Protein AF-X1TLN4-F1 (afdb_monomer)

Structure (mmCIF, N/CA/C/O backbone):
data_AF-X1TLN4-F1
#
_entry.id   AF-X1TLN4-F1
#
loop_
_atom_site.group_PDB
_atom_site.id
_atom_site.type_symbol
_atom_site.label_atom_id
_atom_site.label_alt_id
_atom_site.label_comp_id
_atom_site.label_asym_id
_atom_site.label_entity_id
_atom_site.label_seq_id
_atom_site.pdbx_PDB_ins_code
_atom_site.Cartn_x
_atom_site.Cartn_y
_atom_site.Cartn_z
_atom_site.occupancy
_atom_site.B_iso_or_equiv
_atom_site.auth_seq_id
_atom_site.auth_comp_id
_atom_site.auth_asym_id
_atom_site.auth_atom_id
_atom_site.pdbx_PDB_model_num
ATOM 1 N N . LYS A 1 1 ? -2.630 21.433 -4.643 1.00 64.62 1 LYS A N 1
ATOM 2 C CA . LYS A 1 1 ? -3.065 20.510 -3.559 1.00 64.62 1 LYS A CA 1
ATOM 3 C C . LYS A 1 1 ? -2.798 19.044 -3.919 1.00 64.62 1 LYS A C 1
ATOM 5 O O . LYS A 1 1 ? -2.068 18.410 -3.179 1.00 64.62 1 LYS A O 1
ATOM 10 N N . ILE A 1 2 ? -3.273 18.540 -5.066 1.00 67.94 2 ILE A N 1
ATOM 11 C CA . ILE A 1 2 ? -3.031 17.149 -5.519 1.00 67.94 2 ILE A CA 1
ATOM 12 C C . ILE A 1 2 ? -1.541 16.841 -5.741 1.00 67.94 2 ILE A C 1
ATOM 14 O O . ILE A 1 2 ? -1.046 15.840 -5.244 1.00 67.94 2 ILE A O 1
ATOM 18 N N . PHE A 1 3 ? -0.807 17.737 -6.409 1.00 71.81 3 PHE A N 1
ATOM 19 C CA . PHE A 1 3 ? 0.624 17.541 -6.680 1.00 71.81 3 PHE A CA 1
ATOM 20 C C . PHE A 1 3 ? 1.458 17.293 -5.409 1.00 71.81 3 PHE A C 1
ATOM 22 O O . PHE A 1 3 ? 2.265 16.375 -5.367 1.00 71.81 3 PHE A O 1
ATOM 29 N N . ALA A 1 4 ? 1.200 18.047 -4.336 1.00 76.06 4 ALA A N 1
ATOM 30 C CA . ALA A 1 4 ? 1.891 17.868 -3.058 1.00 76.06 4 ALA A CA 1
ATOM 31 C C . ALA A 1 4 ? 1.607 16.498 -2.413 1.00 76.06 4 ALA A C 1
ATOM 33 O O . ALA A 1 4 ? 2.489 15.912 -1.800 1.00 76.06 4 ALA A O 1
ATOM 34 N N . ILE A 1 5 ? 0.393 15.963 -2.583 1.00 72.81 5 ILE A N 1
ATOM 35 C CA . ILE A 1 5 ? 0.026 14.632 -2.077 1.00 72.81 5 ILE A CA 1
ATOM 36 C C . ILE A 1 5 ? 0.825 13.546 -2.808 1.00 72.81 5 ILE A C 1
ATOM 38 O O . ILE A 1 5 ? 1.341 12.637 -2.165 1.00 72.81 5 ILE A O 1
ATOM 42 N N . ILE A 1 6 ? 0.970 13.672 -4.130 1.00 74.75 6 ILE A N 1
ATOM 43 C CA . ILE A 1 6 ? 1.762 12.744 -4.949 1.00 74.75 6 ILE A CA 1
ATOM 44 C C . ILE A 1 6 ? 3.241 12.789 -4.540 1.00 74.75 6 ILE A C 1
ATOM 46 O O . ILE A 1 6 ? 3.866 11.743 -4.387 1.00 74.75 6 ILE A O 1
ATOM 50 N N . MET A 1 7 ? 3.789 13.984 -4.304 1.00 79.25 7 MET A N 1
ATOM 51 C CA . MET A 1 7 ? 5.182 14.137 -3.868 1.00 79.25 7 MET A CA 1
ATOM 52 C C . MET A 1 7 ? 5.430 13.514 -2.489 1.00 79.25 7 MET A C 1
ATOM 54 O O . MET A 1 7 ? 6.363 12.730 -2.344 1.00 79.25 7 MET A O 1
ATOM 58 N N . HIS A 1 8 ? 4.560 13.766 -1.506 1.00 79.44 8 HIS A N 1
ATOM 59 C CA . HIS A 1 8 ? 4.678 13.140 -0.183 1.00 79.44 8 HIS A CA 1
ATOM 60 C C . HIS A 1 8 ? 4.556 11.609 -0.238 1.00 79.44 8 HIS A C 1
ATOM 62 O O . HIS A 1 8 ? 5.163 10.900 0.565 1.00 79.44 8 HIS A O 1
ATOM 68 N N . GLU A 1 9 ? 3.769 11.079 -1.175 1.00 82.81 9 GLU A N 1
ATOM 69 C CA . GLU A 1 9 ? 3.680 9.638 -1.403 1.00 82.81 9 GLU A CA 1
ATOM 70 C C . GLU A 1 9 ? 4.980 9.083 -1.999 1.00 82.81 9 GLU A C 1
ATOM 72 O O . GLU A 1 9 ? 5.478 8.051 -1.547 1.00 82.81 9 GLU A O 1
ATOM 77 N N . ARG A 1 10 ? 5.600 9.803 -2.942 1.00 79.31 10 ARG A N 1
ATOM 78 C CA . ARG A 1 10 ? 6.904 9.420 -3.496 1.00 79.31 10 ARG A CA 1
ATOM 79 C C . ARG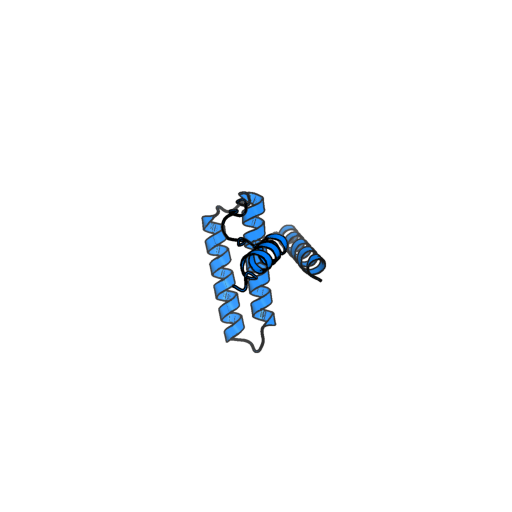 A 1 10 ? 7.999 9.411 -2.431 1.00 79.31 10 ARG A C 1
ATOM 81 O O . ARG A 1 10 ? 8.774 8.461 -2.359 1.00 79.31 10 ARG A O 1
ATOM 88 N N . GLU A 1 11 ? 8.036 10.428 -1.576 1.00 84.44 11 GLU A N 1
ATOM 89 C CA . GLU A 1 11 ? 8.957 10.500 -0.435 1.00 84.44 11 GLU A CA 1
ATOM 90 C C . GLU A 1 11 ? 8.749 9.330 0.534 1.00 84.44 11 GLU A C 1
ATOM 92 O O . GLU A 1 11 ? 9.711 8.723 1.007 1.00 84.44 11 GLU A O 1
ATOM 97 N N . TYR A 1 12 ? 7.491 8.958 0.795 1.00 79.94 12 TYR A N 1
ATOM 98 C CA . TYR A 1 12 ? 7.173 7.801 1.625 1.00 79.94 12 TYR A CA 1
ATOM 99 C C . TYR A 1 12 ? 7.717 6.496 1.029 1.00 79.94 12 TYR A C 1
ATOM 101 O O . TYR A 1 12 ? 8.286 5.685 1.766 1.00 79.94 12 TYR A O 1
ATOM 109 N N . GLN A 1 13 ? 7.571 6.300 -0.283 1.00 72.50 13 GLN A N 1
ATOM 110 C CA . GLN A 1 13 ? 8.096 5.130 -0.991 1.00 72.50 13 GLN A CA 1
ATOM 111 C C . GLN A 1 13 ? 9.622 5.046 -0.887 1.00 72.50 13 GLN A C 1
ATOM 113 O O . GLN A 1 13 ? 10.136 3.999 -0.487 1.00 72.50 13 GLN A O 1
ATOM 118 N N . ILE A 1 14 ? 10.324 6.156 -1.149 1.00 80.12 14 ILE A N 1
ATOM 119 C CA . ILE A 1 14 ? 11.788 6.256 -1.026 1.00 80.12 14 ILE A CA 1
ATOM 120 C C . ILE A 1 14 ? 12.227 5.879 0.394 1.00 80.12 14 ILE A C 1
ATOM 122 O O . ILE A 1 14 ? 13.040 4.973 0.572 1.00 80.12 14 ILE A O 1
ATOM 126 N N . ALA A 1 15 ? 11.601 6.464 1.418 1.00 79.69 15 ALA A N 1
ATOM 127 C CA . ALA A 1 15 ? 11.939 6.182 2.812 1.00 79.69 15 ALA A CA 1
ATOM 128 C C . ALA A 1 15 ? 11.713 4.708 3.213 1.00 79.69 15 ALA A C 1
ATOM 130 O O . ALA A 1 15 ? 12.425 4.167 4.061 1.00 79.69 15 ALA A O 1
ATOM 131 N N . GLN A 1 16 ? 10.712 4.027 2.639 1.00 73.69 16 GLN A N 1
ATOM 132 C CA . GLN A 1 16 ? 10.513 2.594 2.893 1.00 73.69 16 GLN A CA 1
ATOM 133 C C . GLN A 1 16 ? 11.546 1.710 2.166 1.00 73.69 16 GLN A C 1
ATOM 135 O O . GLN A 1 16 ? 11.902 0.656 2.704 1.00 73.69 16 GLN A O 1
ATOM 140 N N . GLN A 1 17 ? 12.010 2.112 0.977 1.00 69.88 17 GLN A N 1
ATOM 141 C CA . GLN A 1 17 ? 13.070 1.420 0.232 1.00 69.88 17 GLN A CA 1
ATOM 142 C C . GLN A 1 17 ? 14.420 1.551 0.949 1.00 69.88 17 GLN A C 1
ATOM 144 O O . GLN A 1 17 ? 15.066 0.541 1.220 1.00 69.88 17 GLN A O 1
ATOM 149 N N . GLU A 1 18 ? 14.796 2.769 1.349 1.00 76.69 18 GLU A N 1
ATOM 150 C CA . GLU A 1 18 ? 16.026 3.047 2.109 1.00 76.69 18 GLU A CA 1
ATOM 151 C C . GLU A 1 18 ? 16.047 2.327 3.463 1.00 76.69 18 GLU A C 1
ATOM 153 O O . GLU A 1 18 ? 17.078 1.815 3.893 1.00 76.69 18 GLU A O 1
ATOM 158 N N . GLY A 1 19 ? 14.888 2.218 4.121 1.00 72.12 19 GLY A N 1
ATOM 159 C CA . GLY A 1 19 ? 14.738 1.487 5.379 1.00 72.12 19 GLY A CA 1
ATOM 160 C C . GLY A 1 19 ? 14.782 -0.042 5.253 1.00 72.12 19 GLY A C 1
ATOM 161 O O . GLY A 1 19 ? 14.513 -0.724 6.243 1.00 72.12 19 GLY A O 1
ATOM 162 N N . GLY A 1 20 ? 15.030 -0.596 4.059 1.00 63.16 20 GLY A N 1
ATOM 163 C CA . GLY A 1 20 ? 15.139 -2.041 3.819 1.00 63.16 20 GLY A CA 1
ATOM 164 C C . GLY A 1 20 ? 13.841 -2.828 4.034 1.00 63.16 20 GLY A C 1
ATOM 165 O O . GLY A 1 20 ? 13.860 -4.057 4.082 1.00 63.16 20 GLY A O 1
ATOM 166 N N . ARG A 1 21 ? 12.696 -2.144 4.178 1.00 59.84 21 ARG A N 1
ATOM 167 C CA . ARG A 1 21 ? 11.379 -2.782 4.366 1.00 59.84 21 ARG A CA 1
ATOM 168 C C . ARG A 1 21 ? 10.826 -3.370 3.074 1.00 59.84 21 ARG A C 1
ATOM 170 O O . ARG A 1 21 ? 9.973 -4.253 3.125 1.00 59.84 21 ARG A O 1
ATOM 177 N N . PHE A 1 22 ? 11.316 -2.886 1.940 1.00 58.88 22 PHE A N 1
ATOM 178 C CA . PHE A 1 22 ? 11.089 -3.467 0.629 1.00 58.88 22 PHE A CA 1
ATOM 179 C C . PHE A 1 22 ? 12.384 -4.160 0.189 1.00 58.88 22 PHE A C 1
ATOM 181 O O . PHE A 1 22 ? 13.341 -3.497 -0.197 1.00 58.88 22 PHE A O 1
ATOM 188 N N . GLN A 1 23 ? 12.451 -5.491 0.308 1.00 56.41 23 GLN A N 1
ATOM 189 C CA . GLN A 1 23 ? 13.552 -6.258 -0.281 1.00 56.41 23 GLN A CA 1
ATOM 190 C C . GLN A 1 23 ? 13.471 -6.212 -1.814 1.00 56.41 23 GLN A C 1
ATOM 192 O O . GLN A 1 23 ? 12.386 -6.146 -2.383 1.00 56.41 23 GLN A O 1
ATOM 197 N N . VAL A 1 24 ? 14.641 -6.277 -2.458 1.00 55.91 24 VAL A N 1
ATOM 198 C CA . VAL A 1 24 ? 14.882 -6.132 -3.910 1.00 55.91 24 VAL A CA 1
ATOM 199 C C . VAL A 1 24 ? 14.203 -7.221 -4.761 1.00 55.91 24 VAL A C 1
ATOM 201 O O . VAL A 1 24 ? 14.137 -7.103 -5.981 1.00 55.91 24 VAL A O 1
ATOM 204 N N . ALA A 1 25 ? 13.670 -8.280 -4.141 1.00 67.69 25 ALA A N 1
ATOM 205 C CA . ALA A 1 25 ? 12.881 -9.273 -4.855 1.00 67.69 25 ALA A CA 1
ATOM 206 C C . ALA A 1 25 ? 11.553 -8.646 -5.300 1.00 67.69 25 ALA A C 1
ATOM 208 O O . ALA A 1 25 ? 10.683 -8.344 -4.482 1.00 67.69 25 ALA A O 1
ATOM 209 N N . VAL A 1 26 ? 11.415 -8.444 -6.610 1.00 80.12 26 VAL A N 1
ATOM 210 C CA . VAL A 1 26 ? 10.160 -8.016 -7.225 1.00 80.12 26 VAL A CA 1
ATOM 211 C C . VAL A 1 26 ? 9.107 -9.080 -6.927 1.00 80.12 26 VAL A C 1
ATOM 213 O O . VAL A 1 26 ? 9.226 -10.220 -7.373 1.00 80.12 26 VAL A O 1
ATOM 216 N N . HIS A 1 27 ? 8.090 -8.713 -6.151 1.00 87.62 27 HIS A N 1
ATOM 217 C CA . HIS A 1 27 ? 6.950 -9.585 -5.897 1.00 87.62 27 HIS A CA 1
ATOM 218 C C . HIS A 1 27 ? 6.187 -9.838 -7.193 1.00 87.62 27 HIS A C 1
ATOM 220 O O . HIS A 1 27 ? 6.039 -8.941 -8.023 1.00 87.62 27 HIS A O 1
ATOM 226 N N . THR A 1 28 ? 5.639 -11.037 -7.344 1.00 92.12 28 THR A N 1
ATOM 227 C CA . THR A 1 28 ? 4.620 -11.313 -8.358 1.00 92.12 28 THR A CA 1
ATOM 228 C C . THR A 1 28 ? 3.371 -10.465 -8.102 1.00 92.12 28 THR A C 1
ATOM 230 O O . THR A 1 28 ? 3.085 -10.076 -6.968 1.00 92.12 28 THR A O 1
ATOM 233 N N . VAL A 1 29 ? 2.564 -10.226 -9.140 1.00 93.25 29 VAL A N 1
ATOM 234 C CA . VAL A 1 29 ? 1.284 -9.503 -9.002 1.00 93.25 29 VAL A CA 1
ATOM 235 C C . VAL A 1 29 ? 0.373 -10.156 -7.949 1.00 93.25 29 VAL A C 1
ATOM 237 O O . VAL A 1 29 ? -0.283 -9.464 -7.175 1.00 93.25 29 VAL A O 1
ATOM 240 N N . GLY A 1 30 ? 0.365 -11.491 -7.861 1.00 93.94 30 GLY A N 1
ATOM 241 C CA . GLY A 1 30 ? -0.411 -12.215 -6.850 1.00 93.94 30 GLY A CA 1
ATOM 242 C C . GLY A 1 30 ? 0.042 -11.922 -5.414 1.00 93.94 30 GLY A C 1
ATOM 243 O O . GLY A 1 30 ? -0.787 -11.698 -4.533 1.00 93.94 30 GLY A O 1
ATOM 244 N N . GLU A 1 31 ? 1.351 -11.864 -5.172 1.00 93.31 31 GLU A N 1
ATOM 245 C CA . GLU A 1 31 ? 1.908 -11.496 -3.864 1.00 93.31 31 GLU A CA 1
ATOM 246 C C . GLU A 1 31 ? 1.615 -10.033 -3.507 1.00 93.31 31 GLU A C 1
ATOM 248 O O . GLU A 1 31 ? 1.286 -9.736 -2.355 1.00 93.31 31 GLU A O 1
ATOM 253 N N . GLU A 1 32 ? 1.656 -9.128 -4.488 1.00 94.50 32 GLU A N 1
ATOM 254 C CA . GLU A 1 32 ? 1.257 -7.726 -4.314 1.00 94.50 32 GLU A CA 1
ATOM 255 C C . GLU A 1 32 ? -0.216 -7.608 -3.888 1.00 94.50 32 GLU A C 1
ATOM 257 O O . GLU A 1 32 ? -0.528 -6.892 -2.933 1.00 94.50 32 GLU A O 1
ATOM 262 N N . LEU A 1 33 ? -1.125 -8.365 -4.516 1.00 96.31 33 LEU A N 1
ATOM 263 C CA . LEU A 1 33 ? -2.544 -8.421 -4.134 1.00 96.31 33 LEU A CA 1
ATOM 264 C C . LEU A 1 33 ? -2.739 -8.923 -2.700 1.00 96.31 33 LEU A C 1
ATOM 266 O O . LEU A 1 33 ? -3.523 -8.345 -1.941 1.00 96.31 33 LEU A O 1
ATOM 270 N N . LEU A 1 34 ? -2.002 -9.959 -2.291 1.00 96.94 34 LEU A N 1
ATOM 271 C CA . LEU A 1 34 ? -2.054 -10.471 -0.919 1.00 96.94 34 LEU A CA 1
ATOM 272 C C . LEU A 1 34 ? -1.546 -9.439 0.098 1.00 96.94 34 LEU A C 1
ATOM 274 O O . LEU A 1 34 ? -2.142 -9.280 1.170 1.00 96.94 34 LEU A O 1
ATOM 278 N N . LEU A 1 35 ? -0.480 -8.704 -0.231 1.00 94.00 35 LEU A N 1
ATOM 279 C CA . LEU A 1 35 ? 0.027 -7.614 0.603 1.00 94.00 35 LEU A CA 1
ATOM 280 C C . LEU A 1 35 ? -0.985 -6.470 0.706 1.00 94.00 35 LEU A C 1
ATOM 282 O O . LEU A 1 35 ? -1.273 -6.019 1.819 1.00 94.00 35 LEU A O 1
ATOM 286 N N . MET A 1 36 ? -1.561 -6.037 -0.418 1.00 96.69 36 MET A N 1
ATOM 287 C CA . MET A 1 36 ? -2.593 -5.000 -0.456 1.00 96.69 36 MET A CA 1
ATOM 288 C C . MET A 1 36 ? -3.806 -5.393 0.388 1.00 96.69 36 MET A C 1
ATOM 290 O O . MET A 1 36 ? -4.195 -4.624 1.270 1.00 96.69 36 MET A O 1
ATOM 294 N N . LYS A 1 37 ? -4.334 -6.615 0.218 1.00 97.81 37 LYS A N 1
ATOM 295 C CA . LYS A 1 37 ? -5.434 -7.144 1.039 1.00 97.81 37 LYS A CA 1
ATOM 296 C C . LYS A 1 37 ? -5.093 -7.084 2.526 1.00 97.81 37 LYS A C 1
ATOM 298 O O . LYS A 1 37 ? -5.861 -6.545 3.315 1.00 97.81 37 LYS A O 1
ATOM 303 N N . ARG A 1 38 ? -3.914 -7.575 2.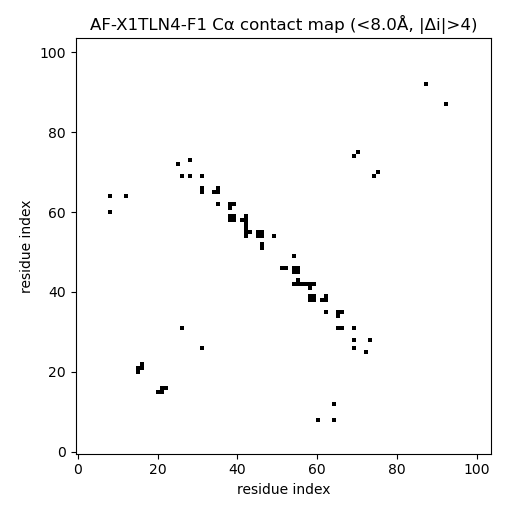919 1.00 95.88 38 ARG A N 1
ATOM 304 C CA . ARG A 1 38 ? -3.484 -7.571 4.324 1.00 95.88 38 ARG A CA 1
ATOM 305 C C . ARG A 1 38 ? -3.444 -6.163 4.919 1.00 95.88 38 ARG A C 1
ATOM 307 O O . ARG A 1 38 ? -3.776 -5.985 6.092 1.00 95.88 38 ARG A O 1
ATOM 314 N N . TYR A 1 39 ? -2.969 -5.173 4.168 1.00 94.62 39 TYR A N 1
ATOM 315 C CA . TYR A 1 39 ? -2.907 -3.795 4.657 1.00 94.62 39 TYR A CA 1
ATOM 316 C C . TYR A 1 39 ? -4.263 -3.100 4.652 1.00 94.62 39 TYR A C 1
ATOM 318 O O . TYR A 1 39 ? -4.503 -2.290 5.547 1.00 94.62 39 TYR A O 1
ATOM 326 N N . LEU A 1 40 ? -5.151 -3.464 3.728 1.00 96.69 40 LEU A N 1
ATOM 327 C CA . LEU A 1 40 ? -6.537 -3.019 3.738 1.00 96.69 40 LEU A CA 1
ATOM 328 C C . LEU A 1 40 ? -7.283 -3.564 4.962 1.00 96.69 40 LEU A C 1
ATOM 330 O O . LEU A 1 40 ? -7.859 -2.782 5.711 1.00 96.69 40 LEU A O 1
ATOM 334 N N . ASP A 1 41 ? -7.161 -4.863 5.248 1.00 96.62 41 ASP A N 1
ATOM 335 C CA . ASP A 1 41 ? -7.747 -5.492 6.440 1.00 96.62 41 ASP A CA 1
ATOM 336 C C . ASP A 1 41 ? -7.252 -4.801 7.728 1.00 96.62 41 ASP A C 1
ATOM 338 O O . ASP A 1 41 ? -8.026 -4.501 8.636 1.00 96.62 41 ASP A O 1
ATOM 342 N N . LYS A 1 42 ? -5.957 -4.458 7.791 1.00 93.81 42 LYS A N 1
ATOM 343 C CA . LYS A 1 42 ? -5.386 -3.679 8.906 1.00 93.81 42 LYS A CA 1
ATOM 344 C C . LYS A 1 42 ? -5.924 -2.251 8.982 1.00 93.81 42 LYS A C 1
ATOM 346 O O . LYS A 1 42 ? -6.019 -1.713 10.082 1.00 93.81 42 LYS A O 1
ATOM 351 N N . ALA A 1 43 ? -6.192 -1.608 7.847 1.00 93.62 43 ALA A N 1
ATOM 352 C CA . ALA A 1 43 ? -6.760 -0.264 7.809 1.00 93.62 43 ALA A CA 1
ATOM 353 C C . ALA A 1 43 ? -8.195 -0.271 8.352 1.00 93.62 43 ALA A C 1
ATOM 355 O O . ALA A 1 43 ? -8.529 0.577 9.174 1.00 93.62 43 ALA A O 1
ATOM 356 N N . ILE A 1 44 ? -8.986 -1.276 7.963 1.00 94.75 44 ILE A N 1
ATOM 357 C CA . ILE A 1 44 ? -10.350 -1.506 8.452 1.00 94.75 44 ILE A CA 1
ATOM 358 C C . ILE A 1 44 ? -10.342 -1.764 9.960 1.00 94.75 44 ILE A C 1
ATOM 360 O O . ILE A 1 44 ? -11.075 -1.105 10.690 1.00 94.75 44 ILE A O 1
ATOM 364 N N . ALA A 1 45 ? -9.473 -2.657 10.444 1.00 93.44 45 ALA A N 1
ATOM 365 C CA . ALA A 1 45 ? -9.348 -2.915 11.879 1.00 93.44 45 ALA A CA 1
ATOM 366 C C . ALA A 1 45 ? -8.999 -1.632 12.652 1.00 93.44 45 ALA A C 1
ATOM 368 O O . ALA A 1 45 ? -9.658 -1.281 13.620 1.00 93.44 45 ALA A O 1
ATOM 369 N N . LYS A 1 46 ? -8.026 -0.853 12.162 1.00 89.62 46 LYS A N 1
ATOM 370 C CA . LYS A 1 46 ? -7.655 0.424 12.787 1.00 89.62 46 LYS A CA 1
ATOM 371 C C . LYS A 1 46 ? -8.773 1.455 12.780 1.00 89.62 46 LYS A C 1
ATOM 373 O O . LYS A 1 46 ? -8.842 2.234 13.723 1.00 89.62 46 LYS A O 1
ATOM 378 N N . TYR A 1 47 ? -9.583 1.490 11.728 1.00 90.88 47 TYR A N 1
ATOM 379 C CA . TYR A 1 47 ? -10.761 2.345 11.672 1.00 90.88 47 TYR A CA 1
ATOM 380 C C . TYR A 1 47 ? -11.794 1.939 12.729 1.00 90.88 47 TYR A C 1
ATOM 382 O O . TYR A 1 47 ? -12.346 2.798 13.401 1.00 90.88 47 TYR A O 1
ATOM 390 N N . ALA A 1 48 ? -12.015 0.636 12.914 1.00 90.88 48 ALA A N 1
ATOM 391 C CA . ALA A 1 48 ? -12.927 0.130 13.936 1.00 90.88 48 ALA A CA 1
ATOM 392 C C . ALA A 1 48 ? -12.412 0.384 15.367 1.00 90.88 48 ALA A C 1
ATOM 394 O O . ALA A 1 48 ? -13.199 0.703 16.254 1.00 90.88 48 ALA A O 1
ATOM 395 N N . ASP A 1 49 ? -11.097 0.277 15.580 1.00 90.06 49 ASP A N 1
ATOM 396 C CA . ASP A 1 49 ? -10.472 0.358 16.906 1.00 90.06 49 ASP A CA 1
ATOM 397 C C . ASP A 1 49 ? -10.146 1.793 17.365 1.00 90.06 49 ASP A C 1
ATOM 399 O O . ASP A 1 49 ? -9.790 2.000 18.525 1.00 90.06 49 ASP A O 1
ATOM 403 N N . ASN A 1 50 ? -10.195 2.794 16.477 1.00 86.88 50 ASN A N 1
ATOM 404 C CA . ASN A 1 50 ? -9.790 4.169 16.786 1.00 86.88 50 ASN A CA 1
ATOM 405 C C . ASN A 1 50 ? -10.855 5.177 16.352 1.00 86.88 50 ASN A C 1
ATOM 407 O O . ASN A 1 50 ? -11.500 5.017 15.323 1.00 86.88 50 ASN A O 1
ATOM 411 N N . PHE A 1 51 ? -10.989 6.274 17.098 1.00 81.31 51 PHE A N 1
ATOM 412 C CA . PHE A 1 51 ? -11.868 7.368 16.697 1.00 81.31 51 PHE A CA 1
ATOM 413 C C . PHE A 1 51 ? -11.214 8.214 15.591 1.00 81.31 51 PHE A C 1
ATOM 415 O O . PHE A 1 51 ? -10.132 8.773 15.785 1.00 81.31 51 PHE A O 1
ATOM 422 N N . GLY A 1 52 ? -11.891 8.337 14.447 1.00 82.69 52 GLY A N 1
ATOM 423 C CA . GLY A 1 52 ? -11.494 9.194 13.325 1.00 82.69 52 GLY A CA 1
ATOM 424 C C . GLY A 1 52 ? -10.724 8.493 12.198 1.00 82.69 52 GLY A C 1
ATOM 425 O O . GLY A 1 52 ? -10.277 7.354 12.309 1.00 82.69 52 GLY A O 1
ATOM 426 N N . ASP A 1 53 ? -10.548 9.211 11.085 1.00 90.06 53 ASP A N 1
ATOM 427 C CA . ASP A 1 53 ? -10.116 8.609 9.814 1.00 90.06 53 ASP A CA 1
ATOM 428 C C . ASP A 1 53 ? -8.595 8.495 9.653 1.00 90.06 53 ASP A C 1
ATOM 430 O O . ASP A 1 53 ? -8.110 7.744 8.808 1.00 90.06 53 ASP A O 1
ATOM 434 N N . ALA A 1 54 ? -7.804 9.228 10.442 1.00 89.81 54 ALA A N 1
ATOM 435 C CA . ALA A 1 54 ? -6.357 9.329 10.228 1.00 89.81 54 ALA A CA 1
ATOM 436 C C . ALA A 1 54 ? -5.619 7.966 10.237 1.00 89.81 54 ALA A C 1
ATOM 438 O O . ALA A 1 54 ? -4.792 7.732 9.346 1.00 89.81 54 ALA A O 1
ATOM 439 N N . PRO A 1 55 ? -5.910 7.022 11.160 1.00 86.44 55 PRO A N 1
ATOM 440 C CA . PRO A 1 55 ? -5.293 5.692 11.147 1.00 86.44 55 PRO A CA 1
ATOM 441 C C . PRO A 1 55 ? -5.668 4.861 9.914 1.00 86.44 55 PRO A C 1
ATOM 443 O O . PRO A 1 55 ? -4.824 4.120 9.393 1.00 86.44 55 PRO A O 1
ATOM 446 N N . ALA A 1 56 ? -6.909 5.004 9.441 1.00 89.69 56 ALA A N 1
ATOM 447 C CA . ALA A 1 56 ? -7.424 4.336 8.254 1.00 89.69 56 ALA A CA 1
ATOM 448 C C . ALA A 1 56 ? -6.779 4.908 6.985 1.00 89.69 56 ALA A C 1
ATOM 450 O O . ALA A 1 56 ? -6.239 4.153 6.177 1.00 89.69 56 ALA A O 1
ATOM 451 N N . LEU A 1 57 ? -6.714 6.239 6.866 1.00 92.00 57 LEU A N 1
ATOM 452 C CA . LEU A 1 57 ? -6.067 6.952 5.762 1.00 92.00 57 LEU A CA 1
ATOM 453 C C . LEU A 1 57 ? -4.584 6.600 5.635 1.00 92.00 57 LEU A C 1
ATOM 455 O O . LEU A 1 57 ? -4.082 6.419 4.528 1.00 92.00 57 LEU A O 1
ATOM 459 N N . HIS A 1 58 ? -3.877 6.418 6.752 1.00 89.88 58 HIS A N 1
ATOM 460 C CA . HIS A 1 58 ? -2.500 5.929 6.717 1.00 89.88 58 HIS A CA 1
ATOM 461 C C . HIS A 1 58 ? -2.403 4.483 6.189 1.00 89.88 58 HIS A C 1
ATOM 463 O O . HIS A 1 58 ? -1.429 4.126 5.526 1.00 89.88 58 HIS A O 1
ATOM 469 N N . GLY A 1 59 ? -3.398 3.639 6.471 1.00 91.62 59 GLY A N 1
ATOM 470 C CA . GLY A 1 59 ? -3.518 2.306 5.878 1.00 91.62 59 GLY A CA 1
ATOM 471 C C . GLY A 1 59 ? -3.780 2.358 4.371 1.00 91.62 59 GLY A C 1
ATOM 472 O O . GLY A 1 59 ? -3.063 1.705 3.615 1.00 91.62 59 GLY A O 1
ATOM 473 N N . ILE A 1 60 ? -4.719 3.201 3.933 1.00 93.62 60 ILE A N 1
ATOM 474 C CA . ILE A 1 60 ? -5.018 3.442 2.513 1.00 93.62 60 ILE A CA 1
ATOM 475 C C . ILE A 1 60 ? -3.785 3.957 1.766 1.00 93.62 60 ILE A C 1
ATOM 477 O O . ILE A 1 60 ? -3.470 3.451 0.692 1.00 93.62 60 ILE A O 1
ATOM 481 N N . ARG A 1 61 ? -3.021 4.879 2.365 1.00 92.62 61 ARG A N 1
ATOM 482 C CA . ARG A 1 61 ? -1.761 5.365 1.789 1.00 92.62 61 ARG A CA 1
ATOM 483 C C . ARG A 1 61 ? -0.783 4.222 1.505 1.00 92.62 61 ARG A C 1
ATOM 485 O O . ARG A 1 61 ? -0.192 4.166 0.436 1.00 92.62 61 ARG A O 1
ATOM 492 N N . LYS A 1 62 ? -0.651 3.258 2.422 1.00 90.75 62 LYS A N 1
ATOM 493 C CA . LYS A 1 62 ? 0.199 2.075 2.195 1.00 90.75 62 LYS A CA 1
ATOM 494 C C . LYS A 1 62 ? -0.307 1.181 1.071 1.00 90.75 62 LYS A C 1
ATOM 496 O O . LYS A 1 62 ? 0.508 0.630 0.341 1.00 90.75 62 LYS A O 1
ATOM 501 N N . VAL A 1 63 ? -1.621 1.012 0.947 1.00 95.00 63 VAL A N 1
ATOM 502 C CA . VAL A 1 63 ? -2.210 0.247 -0.161 1.00 95.00 63 VAL A CA 1
ATOM 503 C C . VAL A 1 63 ? -1.895 0.930 -1.494 1.00 95.00 63 VAL A C 1
ATOM 505 O O . VAL A 1 63 ? -1.456 0.257 -2.420 1.00 95.00 63 VAL A O 1
ATOM 508 N N . ALA A 1 64 ? -2.013 2.260 -1.566 1.00 93.12 64 ALA A N 1
ATOM 509 C CA . ALA A 1 64 ? -1.630 3.027 -2.750 1.00 93.12 64 ALA A CA 1
ATOM 510 C C . ALA A 1 64 ? -0.136 2.864 -3.090 1.00 93.12 64 ALA A C 1
ATOM 512 O O . ALA A 1 64 ? 0.189 2.601 -4.245 1.00 93.12 64 ALA A O 1
ATOM 513 N N . ALA A 1 65 ? 0.756 2.921 -2.094 1.00 89.00 65 ALA A N 1
ATOM 514 C CA . ALA A 1 65 ? 2.190 2.685 -2.282 1.00 89.00 65 ALA A CA 1
ATOM 515 C C . ALA A 1 65 ? 2.484 1.315 -2.922 1.00 89.00 65 ALA A C 1
ATOM 517 O O . ALA A 1 65 ? 3.299 1.209 -3.835 1.00 89.00 65 ALA A O 1
ATOM 518 N N . LEU A 1 66 ? 1.803 0.262 -2.452 1.00 91.19 66 LEU A N 1
ATOM 519 C CA . LEU A 1 66 ? 1.939 -1.098 -2.984 1.00 91.19 66 LEU A CA 1
ATOM 520 C C . LEU A 1 66 ? 1.394 -1.213 -4.411 1.00 91.19 66 LEU A C 1
ATOM 522 O O . LEU A 1 66 ? 2.032 -1.831 -5.258 1.00 91.19 66 LEU A O 1
ATOM 526 N N . ALA A 1 67 ? 0.251 -0.584 -4.693 1.00 92.88 67 ALA A N 1
ATOM 527 C CA . ALA A 1 67 ? -0.325 -0.559 -6.033 1.00 92.88 67 ALA A CA 1
ATOM 528 C C . ALA A 1 67 ? 0.599 0.152 -7.034 1.00 92.88 67 ALA A C 1
ATOM 530 O O . ALA A 1 67 ? 0.845 -0.371 -8.119 1.00 92.88 67 ALA A O 1
ATOM 531 N N . VAL A 1 68 ? 1.162 1.305 -6.654 1.00 89.69 68 VAL A N 1
ATOM 532 C CA . VAL A 1 68 ? 2.142 2.034 -7.473 1.00 89.69 68 VAL A CA 1
ATOM 533 C C . VAL A 1 68 ? 3.378 1.177 -7.714 1.00 89.69 68 VAL A C 1
ATOM 535 O O . VAL A 1 68 ? 3.741 0.974 -8.866 1.00 89.69 68 VAL A O 1
ATOM 538 N N . ARG A 1 69 ? 3.961 0.589 -6.663 1.00 88.25 69 ARG A N 1
ATOM 539 C CA . ARG A 1 69 ? 5.109 -0.320 -6.791 1.00 88.25 69 ARG A CA 1
ATOM 540 C C . ARG A 1 69 ? 4.821 -1.489 -7.739 1.00 88.25 69 ARG A C 1
ATOM 542 O O . ARG A 1 69 ? 5.671 -1.847 -8.549 1.00 88.25 69 ARG A O 1
ATOM 549 N N . CYS A 1 70 ? 3.632 -2.086 -7.648 1.00 91.75 70 CYS A N 1
ATOM 550 C CA . CYS A 1 70 ? 3.206 -3.155 -8.547 1.00 91.75 70 CYS A CA 1
ATOM 551 C C . CYS A 1 70 ? 3.203 -2.673 -10.008 1.00 91.75 70 CYS A C 1
ATOM 553 O O . CYS A 1 70 ? 3.802 -3.317 -10.865 1.00 91.75 70 CYS A O 1
ATOM 555 N N . MET A 1 71 ? 2.607 -1.508 -10.278 1.00 92.19 71 MET A N 1
ATOM 556 C CA . MET A 1 71 ? 2.569 -0.918 -11.621 1.00 92.19 71 MET A CA 1
ATOM 557 C C . MET A 1 71 ? 3.952 -0.497 -12.136 1.00 92.19 71 MET A C 1
ATOM 559 O O . MET A 1 71 ? 4.213 -0.612 -13.328 1.00 92.19 71 MET A O 1
ATOM 563 N N . GLU A 1 72 ? 4.856 -0.041 -11.270 1.00 86.12 72 GLU A N 1
ATOM 564 C CA . GLU A 1 72 ? 6.240 0.274 -11.651 1.00 86.12 72 GLU A CA 1
ATOM 565 C C . GLU A 1 72 ? 7.023 -0.979 -12.059 1.00 86.12 72 GLU A C 1
ATOM 567 O O . GLU A 1 72 ? 7.803 -0.937 -13.008 1.00 86.12 72 GLU A O 1
ATOM 572 N N . ASN A 1 73 ? 6.797 -2.098 -11.366 1.00 87.25 73 ASN A N 1
ATOM 573 C CA . ASN A 1 73 ? 7.515 -3.348 -11.607 1.00 87.25 73 ASN A CA 1
ATOM 574 C C . ASN A 1 73 ? 6.940 -4.174 -12.768 1.00 87.25 73 ASN A C 1
ATOM 576 O O . ASN A 1 73 ? 7.694 -4.852 -13.462 1.00 87.25 73 ASN A O 1
ATOM 580 N N . HIS A 1 74 ? 5.618 -4.147 -12.960 1.00 88.38 74 HIS A N 1
ATOM 581 C CA . HIS A 1 74 ? 4.905 -5.012 -13.915 1.00 88.38 74 HIS A CA 1
ATOM 582 C C . HIS A 1 74 ? 4.280 -4.252 -15.090 1.00 88.38 74 HIS A C 1
ATOM 584 O O . HIS A 1 74 ? 3.783 -4.875 -16.026 1.00 88.38 74 HIS A O 1
ATOM 590 N N . GLY A 1 75 ? 4.321 -2.919 -15.061 1.00 85.19 75 GLY A N 1
ATOM 591 C CA . GLY A 1 75 ? 3.639 -2.046 -16.010 1.00 85.19 75 GLY A CA 1
ATOM 592 C C . GLY A 1 75 ? 2.242 -1.638 -15.536 1.00 85.19 75 GLY A C 1
ATOM 593 O O . GLY A 1 75 ? 1.542 -2.377 -14.841 1.00 85.19 75 GLY A O 1
ATOM 594 N N . ALA A 1 76 ? 1.826 -0.435 -15.930 1.00 85.94 76 ALA A N 1
ATOM 595 C CA . ALA A 1 76 ? 0.445 0.012 -15.800 1.00 85.94 76 ALA A CA 1
ATOM 596 C C . ALA A 1 76 ? -0.311 -0.317 -17.090 1.00 85.94 76 ALA A C 1
ATOM 598 O O . ALA A 1 76 ? 0.189 -0.058 -18.188 1.00 85.94 76 ALA A O 1
ATOM 599 N N . LEU A 1 77 ? -1.523 -0.858 -16.965 1.00 79.62 77 LEU A N 1
ATOM 600 C CA . LEU A 1 77 ? -2.410 -0.981 -18.117 1.00 79.62 77 LEU A CA 1
ATOM 601 C C . LEU A 1 77 ? -2.880 0.417 -18.551 1.00 79.62 77 LEU A C 1
ATOM 603 O O . LEU A 1 77 ? -3.131 1.269 -17.690 1.00 79.62 77 LEU A O 1
ATOM 607 N N . PRO A 1 78 ? -2.998 0.676 -19.865 1.00 73.69 78 PRO A N 1
ATOM 608 C CA . PRO A 1 78 ? -3.607 1.905 -20.343 1.00 73.69 78 PRO A CA 1
ATOM 609 C C . PRO A 1 78 ? -5.050 1.987 -19.843 1.00 73.69 78 PRO A C 1
ATOM 611 O O . PRO A 1 78 ? -5.725 0.975 -19.659 1.00 73.69 78 PRO A O 1
ATOM 614 N N . ARG A 1 79 ? -5.529 3.212 -19.632 1.00 70.69 79 ARG A N 1
ATOM 615 C CA . ARG A 1 79 ? -6.942 3.438 -19.340 1.00 70.69 79 ARG A CA 1
ATOM 616 C C . ARG A 1 79 ? -7.758 2.968 -20.544 1.00 70.69 79 ARG A C 1
ATOM 618 O O . ARG A 1 79 ? -7.514 3.443 -21.649 1.00 70.69 79 ARG A O 1
ATOM 625 N N . GLU A 1 80 ? -8.714 2.071 -20.333 1.00 74.56 80 GLU A N 1
ATOM 626 C CA . GLU A 1 80 ? -9.674 1.717 -21.378 1.00 74.56 80 GLU A CA 1
ATOM 627 C C . GLU A 1 80 ? -10.485 2.975 -21.734 1.00 74.56 80 GLU A C 1
ATOM 629 O O . GLU A 1 80 ? -11.063 3.626 -20.861 1.00 74.56 80 GLU A O 1
ATOM 634 N N . GLU A 1 81 ? -10.495 3.364 -23.010 1.00 56.31 81 GLU A N 1
ATOM 635 C CA . GLU A 1 81 ? -11.117 4.606 -23.507 1.00 56.31 81 GLU A CA 1
ATOM 636 C C . GLU A 1 81 ? -12.661 4.622 -23.391 1.00 56.31 81 GLU A C 1
ATOM 638 O O . GLU A 1 81 ? -13.305 5.575 -23.819 1.00 56.31 81 GLU A O 1
ATOM 643 N N . GLY A 1 82 ? -13.279 3.593 -22.801 1.00 52.72 82 GLY A N 1
ATOM 644 C CA . GLY A 1 82 ? -14.723 3.343 -22.864 1.00 52.72 82 GLY A CA 1
ATOM 645 C C . GLY A 1 82 ? -15.605 3.961 -21.773 1.00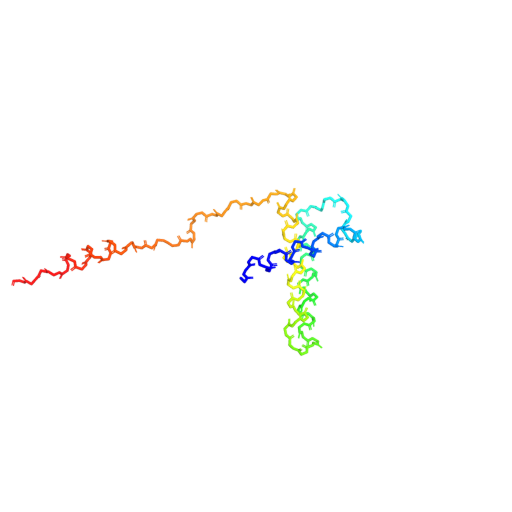 52.72 82 GLY A C 1
ATOM 646 O O . GLY A 1 82 ? -16.821 3.939 -21.932 1.00 52.72 82 GLY A O 1
ATOM 647 N N . GLU A 1 83 ? -15.054 4.509 -20.684 1.00 51.19 83 GLU A N 1
ATOM 648 C CA . GLU A 1 83 ? -15.871 4.930 -19.518 1.00 51.19 83 GLU A CA 1
ATOM 649 C C . GLU A 1 83 ?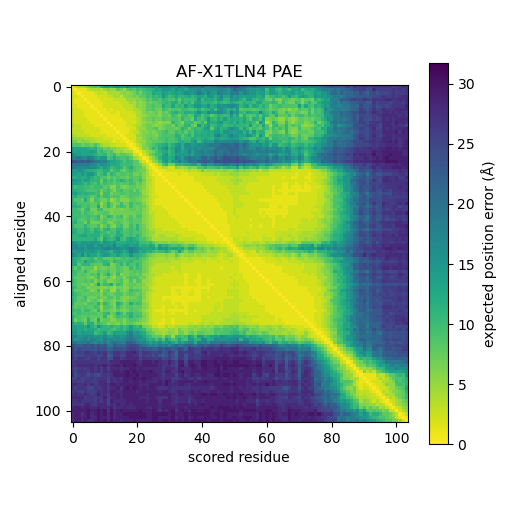 -15.826 6.433 -19.191 1.00 51.19 83 GLU A C 1
ATOM 651 O O . GLU A 1 83 ? -16.499 6.894 -18.270 1.00 51.19 83 GLU A O 1
ATOM 656 N N . LEU A 1 84 ? -15.069 7.239 -19.943 1.00 50.81 84 LEU A N 1
ATOM 657 C CA . LEU A 1 84 ? -15.199 8.701 -19.895 1.00 50.81 84 LEU A CA 1
ATOM 658 C C . LEU A 1 84 ? -16.168 9.144 -20.986 1.00 50.81 84 LEU A C 1
ATOM 660 O O . LEU A 1 84 ? -15.777 9.411 -22.115 1.00 50.81 84 LEU A O 1
ATOM 664 N N . GLU A 1 85 ? -17.435 9.156 -20.604 1.00 46.75 85 GLU A N 1
ATOM 665 C CA . GLU A 1 85 ? -18.623 9.488 -21.381 1.00 46.75 85 GLU A CA 1
ATOM 666 C C . GLU A 1 85 ? -18.443 10.481 -22.540 1.00 46.75 85 GLU A C 1
ATOM 668 O O . GLU A 1 85 ? -17.815 11.537 -22.416 1.00 46.75 85 GLU A O 1
ATOM 673 N N . LYS A 1 86 ? -19.156 10.153 -23.627 1.00 49.44 86 LYS A N 1
ATOM 674 C CA . LYS A 1 86 ? -19.786 11.083 -24.568 1.00 49.44 86 LYS A CA 1
ATOM 675 C C . LYS A 1 86 ? -20.249 12.345 -23.833 1.00 49.44 86 LYS A C 1
ATOM 677 O O . LYS A 1 86 ? -21.342 12.384 -23.276 1.00 49.44 86 LYS A O 1
ATOM 682 N N . LYS A 1 87 ? -19.428 13.385 -23.839 1.00 48.28 87 LYS A N 1
ATOM 683 C CA . LYS A 1 87 ? -19.931 14.735 -23.630 1.00 48.28 87 LYS A CA 1
ATOM 684 C C . LYS A 1 87 ? -20.457 15.149 -24.988 1.00 48.28 87 LYS A C 1
ATOM 686 O O . LYS A 1 87 ? -19.637 15.405 -25.866 1.00 48.28 87 LYS A O 1
ATOM 691 N N . GLU A 1 88 ? -21.780 15.142 -25.171 1.00 56.38 88 GLU A N 1
ATOM 692 C CA . GLU A 1 88 ? -22.351 15.931 -26.266 1.00 56.38 88 GLU A CA 1
ATOM 693 C C . GLU A 1 88 ? -21.735 17.329 -26.130 1.00 56.38 88 GLU A C 1
ATOM 695 O O . GLU A 1 88 ? -21.730 17.924 -25.043 1.00 56.38 88 GLU A O 1
ATOM 700 N N . THR A 1 89 ? -21.059 17.787 -27.177 1.00 62.62 89 THR A N 1
ATOM 701 C CA . THR A 1 89 ? -20.419 19.099 -27.144 1.00 62.62 89 THR A CA 1
ATOM 702 C C . THR A 1 89 ? -21.509 20.164 -27.074 1.00 62.62 89 THR A C 1
ATOM 704 O O . THR A 1 89 ? -22.628 19.967 -27.536 1.00 62.62 89 THR A O 1
ATOM 707 N N . VAL A 1 90 ? -21.201 21.330 -26.502 1.00 58.25 90 VAL A N 1
ATOM 708 C CA . VAL A 1 90 ? -22.153 22.459 -26.452 1.00 58.25 90 VAL A CA 1
ATOM 709 C C . V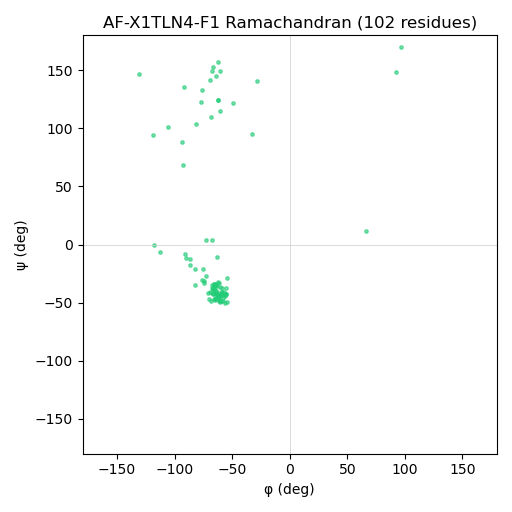AL A 1 90 ? -22.658 22.813 -27.864 1.00 58.25 90 VAL A C 1
ATOM 711 O O . VAL A 1 90 ? -23.799 23.221 -28.028 1.00 58.25 90 VAL A O 1
ATOM 714 N N . GLU A 1 91 ? -21.847 22.562 -28.894 1.00 58.72 91 GLU A N 1
ATOM 715 C CA . GLU A 1 91 ? -22.214 22.686 -30.311 1.00 58.72 91 GLU A CA 1
ATOM 716 C C . GLU A 1 91 ? -23.309 21.698 -30.758 1.00 58.72 91 GLU A C 1
ATOM 718 O O . GLU A 1 91 ? -24.150 22.052 -31.581 1.00 58.72 91 GLU A O 1
ATOM 723 N N . GLU A 1 92 ? -23.335 20.478 -30.213 1.00 61.12 92 GLU A N 1
ATOM 724 C CA . GLU A 1 92 ? -24.399 19.491 -30.454 1.00 61.12 92 GLU A CA 1
ATOM 725 C C . GLU A 1 92 ? -25.687 19.847 -29.694 1.00 61.12 92 GLU A C 1
ATOM 727 O O . GLU A 1 92 ? -26.780 19.600 -30.200 1.00 61.12 92 GLU A O 1
ATOM 732 N N . MET A 1 93 ? -25.573 20.491 -28.525 1.00 58.50 93 MET A N 1
ATOM 733 C CA . MET A 1 93 ? -26.727 21.009 -27.775 1.00 58.50 93 MET A CA 1
ATOM 734 C C . MET A 1 93 ? -27.368 22.221 -28.472 1.00 58.50 93 MET A C 1
ATOM 736 O O . MET A 1 93 ? -28.588 22.271 -28.589 1.00 58.50 93 MET A O 1
ATOM 740 N N . ILE A 1 94 ? -26.556 23.147 -29.001 1.00 61.56 94 ILE A N 1
ATOM 741 C CA . ILE A 1 94 ? -27.029 24.328 -29.749 1.00 61.56 94 ILE A CA 1
ATOM 742 C C . ILE A 1 94 ? -27.737 23.913 -31.047 1.00 61.56 94 ILE A C 1
ATOM 744 O O . ILE A 1 94 ? -28.779 24.466 -31.381 1.00 61.56 94 ILE A O 1
ATOM 748 N N . LYS A 1 95 ? -27.226 22.896 -31.756 1.00 62.56 95 LYS A N 1
ATOM 749 C CA . LYS A 1 95 ? -27.890 22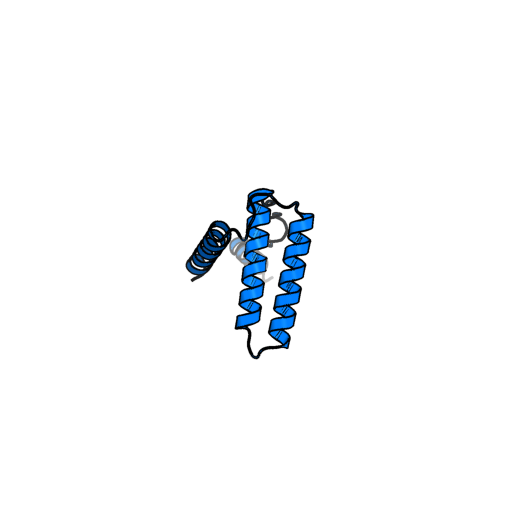.374 -32.964 1.00 62.56 95 LYS A CA 1
ATOM 750 C C . LYS A 1 95 ? -29.252 21.739 -32.688 1.00 62.56 95 LYS A C 1
ATOM 752 O O . LYS A 1 95 ? -30.146 21.874 -33.513 1.00 62.56 95 LYS A O 1
ATOM 757 N N . LYS A 1 96 ? -29.415 21.059 -31.548 1.00 59.19 96 LYS A N 1
ATOM 758 C CA . LYS A 1 96 ? -30.712 20.495 -31.141 1.00 59.19 96 LYS A CA 1
ATOM 759 C C . LYS A 1 96 ? -31.740 21.586 -30.829 1.00 59.19 96 LYS A C 1
ATOM 761 O O . LYS A 1 96 ? -32.893 21.430 -31.203 1.00 59.19 96 LYS A O 1
ATOM 766 N N . GLU A 1 97 ? -31.331 22.692 -30.202 1.00 58.25 97 GLU A N 1
ATOM 767 C CA . GLU A 1 97 ? -32.236 23.823 -29.932 1.00 58.25 97 GLU A CA 1
ATOM 768 C C . GLU A 1 97 ? -32.679 24.548 -31.217 1.00 58.25 97 GLU A C 1
ATOM 770 O O . GLU A 1 97 ? -33.835 24.951 -31.312 1.00 58.25 97 GLU A O 1
ATOM 775 N N . GLU A 1 98 ? -31.813 24.660 -32.233 1.00 58.47 98 GLU A N 1
ATOM 776 C CA . GLU A 1 98 ? -32.173 25.271 -33.527 1.00 58.47 98 GLU A CA 1
ATOM 777 C C . GLU A 1 98 ? -33.105 24.394 -34.388 1.00 58.47 98 GLU A C 1
ATOM 779 O O . GLU A 1 98 ? -33.866 24.924 -35.196 1.00 58.47 98 GLU A O 1
ATOM 784 N N . GLU A 1 99 ? -33.076 23.065 -34.229 1.00 57.62 99 GLU A N 1
ATOM 785 C CA . GLU A 1 99 ? -33.962 22.143 -34.962 1.00 57.62 99 GLU A CA 1
ATOM 786 C C . GLU A 1 99 ? -35.364 22.012 -34.330 1.00 57.62 99 GLU A C 1
ATOM 788 O O . GLU A 1 99 ? -36.314 21.659 -35.034 1.00 57.62 99 GLU A O 1
ATOM 793 N N . ASP A 1 100 ? -35.517 22.347 -33.043 1.00 57.31 100 ASP A N 1
ATOM 794 C CA . ASP A 1 100 ? -36.789 22.269 -32.306 1.00 57.31 100 ASP A CA 1
ATOM 795 C C . ASP A 1 100 ? -37.624 23.576 -32.355 1.00 57.31 100 ASP A C 1
ATOM 797 O O . ASP A 1 100 ? -38.802 23.574 -31.982 1.00 57.31 100 ASP A O 1
ATOM 801 N N . GLU A 1 101 ? -37.085 24.685 -32.881 1.00 57.31 101 GLU A N 1
ATOM 802 C CA . GLU A 1 101 ? -37.838 25.924 -33.150 1.00 57.31 101 GLU A CA 1
ATOM 803 C C . GLU A 1 101 ? -38.388 25.976 -34.592 1.00 57.31 101 GLU A C 1
ATOM 805 O O . GLU A 1 101 ? -38.003 26.813 -35.409 1.00 57.31 101 GLU A O 1
ATOM 810 N N . VAL A 1 102 ? -39.366 25.122 -34.915 1.00 60.25 102 VAL A N 1
ATOM 811 C CA . VAL A 1 102 ? -40.273 25.368 -36.055 1.00 60.25 102 VAL A CA 1
ATOM 812 C C . VAL A 1 102 ? -41.711 25.488 -35.544 1.00 60.25 102 VAL A C 1
ATOM 814 O O . VAL A 1 102 ? -42.404 24.478 -35.399 1.00 60.25 102 VAL A O 1
ATOM 817 N N . PRO A 1 103 ? -42.209 26.706 -35.266 1.00 57.16 103 PRO A N 1
ATOM 818 C CA . PRO A 1 103 ? -43.636 26.929 -35.135 1.00 57.16 103 PRO A CA 1
ATOM 819 C C . PRO A 1 103 ? -44.283 26.949 -36.528 1.00 57.16 103 PRO A C 1
ATOM 821 O O . PRO A 1 103 ? -43.774 27.586 -37.450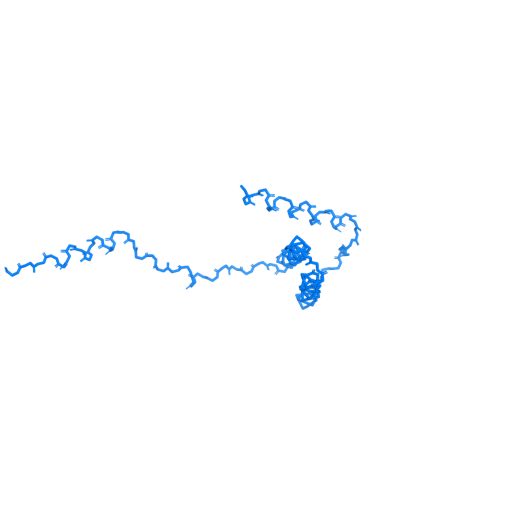 1.00 57.16 103 PRO A O 1
ATOM 824 N N . PHE A 1 104 ? -45.392 26.214 -36.633 1.00 50.50 104 PHE A N 1
ATOM 825 C CA . PHE A 1 104 ? -46.314 26.113 -37.771 1.00 50.50 104 PHE A CA 1
ATOM 826 C C . PHE A 1 104 ? -46.662 27.443 -38.454 1.00 50.50 104 PHE A C 1
ATOM 828 O O . PHE A 1 104 ? -46.874 28.445 -37.732 1.00 50.50 104 PHE A O 1
#

Radius of gyration: 22.56 Å; Cα contacts (8 Å, |Δi|>4): 44; chains: 1; bounding box: 62×39×55 Å

Nearest PDB structures (foldseek):
  3un9-assembly1_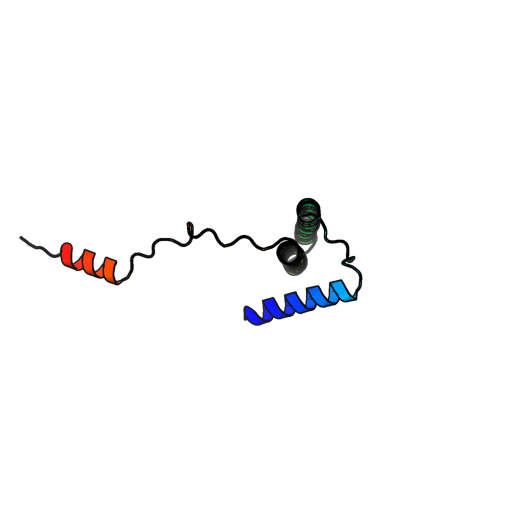A  TM=4.849E-01  e=5.107E+00  Homo sapiens

Foldseek 3Di:
DVVVVVVVLVVVLVVCVVVCVDPPPQDDPVVLVVVLVVLQVVLVVCPVVDPDNVSNVVSVSVSVSSVVSNCVRPNDDDDDPPPPDDPCPVVNVVVVVVVPPDDD

Mean predicted aligned error: 13.3 Å

Solvent-accessible surface area (backbone atoms only — not comparable to full-atom values): 6257 Å² total; per-residue (Å²): 116,68,67,58,54,54,50,57,49,50,53,50,51,51,55,38,46,77,65,59,74,52,64,90,71,81,70,53,72,69,56,48,51,53,52,36,50,55,37,45,55,50,11,53,51,39,37,74,76,40,94,61,60,67,61,22,52,58,22,50,51,53,34,50,52,50,54,50,52,48,29,72,76,73,54,70,82,79,80,74,84,83,77,75,68,89,68,78,46,73,69,57,53,52,52,52,57,64,70,70,71,72,84,131

Organism: NCBI:txid412755

Sequence (104 aa):
KIFAIIMHEREYQIAQQEGGRFQVAVHTVGEELLLMKRYLDKAIAKYADNFGDAPALHGIRKVAALAVRCMENHGALP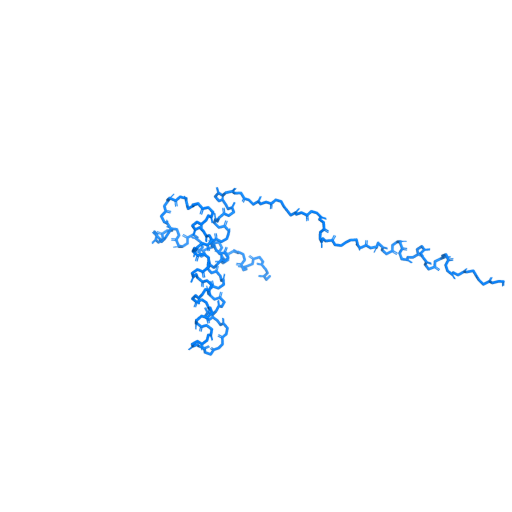REEGELEKKETVEEMIKKEEEDEVPF

pLDDT: mean 77.89, std 15.23, range [46.75, 97.81]

Secondary structure (DSSP, 8-state):
-HHHHHHHHHHHHHHHHHTT-S-SS---HHHHHHHHHHHHHHHHHHHHHSSSSHHHHHHHHHHHHHHHHHHHHH-PPPPPTTSS-----HHHHHHHHHHH----